Protein AF-A0A452XCW0-F1 (afdb_monomer)

Organism: Aegilops tauschii subsp. strangulata (NCBI:txid200361)

pLDDT: mean 75.45, std 10.4, range [55.09, 92.19]

Foldseek 3Di:
DKDFQHDDDDWDDDPDATEDEPVRVVVHPLDDFDADPDFDDDVPDTFRGKDWQTWIHDPHDTDTHMYGYHYD

Mean predicted aligned error: 7.23 Å

Nearest PDB structures (foldseek):
  3s8i-assembly1_A  TM=7.733E-01  e=8.085E-02  Homo sapiens
  7d66-assembly2_I  TM=6.688E-01  e=1.749E-01  Toxoplasma gondii GT1
  7d66-assembly2_K  TM=5.976E-01  e=2.413E-01  Toxoplasma gondii GT1
  3s8i-assembly1_B  TM=6.690E-01  e=9.933E-01  Homo sapiens
  1fmb-assembly1_A  TM=6.235E-01  e=4.591E-01  Equine infectious anemia virus

Structure (mmCIF, N/CA/C/O backbone):
data_AF-A0A452XCW0-F1
#
_entry.id   AF-A0A452XCW0-F1
#
loop_
_atom_site.group_PDB
_atom_site.id
_atom_site.type_symbol
_atom_site.label_atom_id
_atom_site.label_alt_id
_atom_site.label_comp_id
_atom_site.label_asym_id
_atom_site.label_entity_id
_atom_site.label_seq_id
_atom_site.pdbx_PDB_ins_code
_atom_site.Cartn_x
_atom_site.Cartn_y
_atom_site.Cartn_z
_atom_site.occupancy
_atom_site.B_iso_or_equiv
_atom_site.auth_seq_id
_atom_site.auth_comp_id
_atom_site.auth_asym_id
_atom_site.auth_atom_id
_atom_site.pdbx_PDB_model_num
ATOM 1 N N . PRO A 1 1 ? 7.259 -10.635 -1.140 1.00 84.62 1 PRO A N 1
ATOM 2 C CA . PRO A 1 1 ? 7.497 -9.325 -0.489 1.00 84.62 1 PRO A CA 1
ATOM 3 C C . PRO A 1 1 ? 7.226 -8.232 -1.522 1.00 84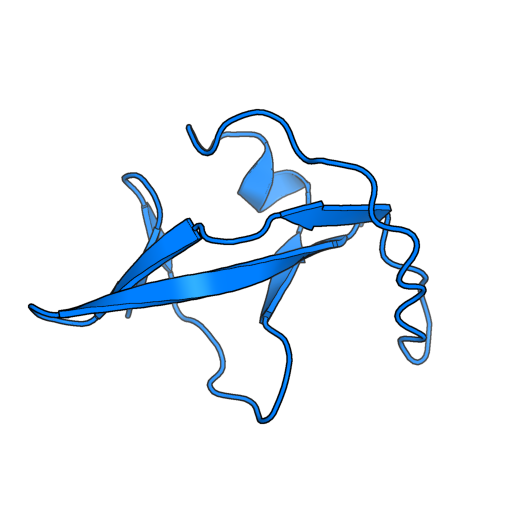.62 1 PRO A C 1
ATOM 5 O O . PRO A 1 1 ? 7.590 -8.424 -2.683 1.00 84.62 1 PRO A O 1
ATOM 8 N N . CYS A 1 2 ? 6.561 -7.155 -1.122 1.00 88.88 2 CYS A N 1
ATOM 9 C CA . CYS A 1 2 ? 6.320 -5.978 -1.950 1.00 88.88 2 CYS A CA 1
ATOM 10 C C . CYS A 1 2 ? 6.913 -4.743 -1.267 1.00 88.88 2 CYS A C 1
ATOM 12 O O . CYS A 1 2 ? 6.894 -4.646 -0.043 1.00 88.88 2 CYS A O 1
ATOM 14 N N . LEU A 1 3 ? 7.458 -3.817 -2.047 1.00 89.38 3 LEU A N 1
ATOM 15 C CA . LEU A 1 3 ? 7.865 -2.505 -1.558 1.00 89.38 3 LEU A CA 1
ATOM 16 C C . LEU A 1 3 ? 6.725 -1.519 -1.826 1.00 89.38 3 LEU A C 1
ATOM 18 O O . LEU A 1 3 ? 6.244 -1.438 -2.957 1.00 89.38 3 LEU A O 1
ATOM 22 N N . ILE A 1 4 ? 6.308 -0.785 -0.799 1.00 86.00 4 ILE A N 1
ATOM 23 C CA . ILE A 1 4 ? 5.325 0.298 -0.896 1.00 86.00 4 ILE A CA 1
ATOM 24 C C . ILE A 1 4 ? 5.960 1.532 -0.254 1.00 86.00 4 ILE A C 1
ATOM 26 O O . ILE A 1 4 ? 6.396 1.489 0.901 1.00 86.00 4 ILE A O 1
ATOM 30 N N . GLY A 1 5 ? 6.072 2.621 -1.017 1.00 83.69 5 GLY A N 1
ATOM 31 C CA . GLY A 1 5 ? 6.889 3.767 -0.618 1.00 83.69 5 GLY A CA 1
ATOM 32 C C . GLY A 1 5 ? 8.350 3.345 -0.416 1.00 83.69 5 GLY A C 1
ATOM 33 O O . GLY A 1 5 ? 9.032 2.979 -1.370 1.00 83.69 5 GLY A O 1
ATOM 34 N N . SER A 1 6 ? 8.821 3.370 0.831 1.00 84.75 6 SER A N 1
ATOM 35 C CA . SER A 1 6 ? 10.180 2.971 1.235 1.00 84.75 6 SER A CA 1
ATOM 36 C C . SER A 1 6 ? 10.227 1.719 2.122 1.00 84.75 6 SER A C 1
ATOM 38 O O . SER A 1 6 ? 11.302 1.335 2.584 1.00 84.75 6 SER A O 1
ATOM 40 N N . GLN A 1 7 ? 9.083 1.078 2.370 1.00 86.81 7 GLN A N 1
ATOM 41 C CA . GLN A 1 7 ? 8.942 -0.019 3.329 1.00 86.81 7 GLN A CA 1
ATOM 42 C C . GLN A 1 7 ? 8.618 -1.334 2.614 1.00 86.81 7 GLN A C 1
ATOM 44 O O . GLN A 1 7 ? 7.948 -1.352 1.581 1.00 86.81 7 GLN A O 1
ATOM 49 N N . THR A 1 8 ? 9.109 -2.449 3.163 1.00 89.25 8 THR A N 1
ATOM 50 C CA . THR A 1 8 ? 8.838 -3.794 2.634 1.00 89.25 8 THR A CA 1
ATOM 51 C C . THR A 1 8 ? 7.721 -4.461 3.423 1.00 89.25 8 THR A C 1
ATOM 53 O O . THR A 1 8 ? 7.788 -4.553 4.646 1.00 89.25 8 THR A O 1
ATOM 56 N N . PHE A 1 9 ? 6.737 -4.996 2.709 1.00 85.56 9 PHE A N 1
ATOM 57 C CA . PHE A 1 9 ? 5.574 -5.671 3.262 1.00 85.56 9 PHE A CA 1
ATOM 58 C C . PHE A 1 9 ? 5.441 -7.096 2.727 1.00 85.56 9 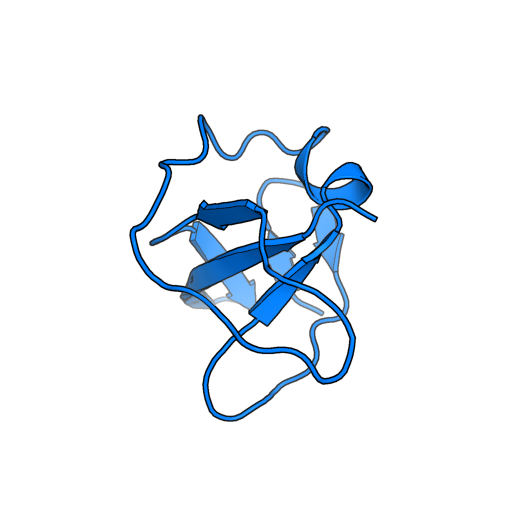PHE A C 1
ATOM 60 O O . PHE A 1 9 ? 5.897 -7.451 1.633 1.00 85.56 9 PHE A O 1
ATOM 67 N N . HIS A 1 10 ? 4.769 -7.929 3.509 1.00 84.25 10 HIS A N 1
ATOM 68 C CA . HIS A 1 10 ? 4.236 -9.199 3.045 1.00 84.25 10 HIS A CA 1
ATOM 69 C C . HIS A 1 10 ? 2.741 -9.007 2.806 1.00 84.25 10 HIS A C 1
ATOM 71 O O . HIS A 1 10 ? 1.967 -8.936 3.752 1.00 84.25 10 HIS A O 1
ATOM 77 N N . ALA A 1 11 ? 2.352 -8.879 1.540 1.00 77.62 11 ALA A N 1
ATOM 78 C CA . ALA A 1 11 ? 0.953 -8.754 1.156 1.00 77.62 11 ALA A CA 1
ATOM 79 C C . ALA A 1 11 ? 0.314 -10.131 0.932 1.00 77.62 11 ALA A C 1
ATOM 81 O O . ALA A 1 11 ? 0.962 -11.062 0.442 1.00 77.62 11 ALA A O 1
ATOM 82 N N . LEU A 1 12 ? -0.974 -10.234 1.258 1.00 78.50 12 LEU A N 1
ATOM 83 C CA . LEU A 1 12 ? -1.814 -11.358 0.864 1.00 78.50 12 LEU A CA 1
ATOM 84 C C . LEU A 1 12 ? -2.269 -11.153 -0.584 1.00 78.50 12 LEU A C 1
ATOM 86 O O . LEU A 1 12 ? -2.836 -10.120 -0.924 1.00 78.50 12 LEU A O 1
ATOM 90 N N . CYS A 1 13 ? -2.024 -12.143 -1.440 1.00 72.12 13 CYS A N 1
ATOM 91 C CA . CYS A 1 13 ? -2.528 -12.134 -2.810 1.00 72.12 13 CYS A CA 1
ATOM 92 C C . CYS A 1 13 ? -3.980 -12.633 -2.801 1.00 72.12 13 CYS A C 1
ATOM 94 O O . CYS A 1 13 ? -4.218 -13.836 -2.692 1.00 72.12 13 CYS A O 1
ATOM 96 N N . GLY A 1 14 ? -4.939 -11.707 -2.848 1.00 69.44 14 GLY A N 1
ATOM 97 C CA . GLY A 1 14 ? -6.374 -11.995 -2.878 1.00 69.44 14 GLY A CA 1
ATOM 98 C C . GLY A 1 14 ? -7.041 -11.495 -4.161 1.00 69.44 14 GLY A C 1
ATOM 99 O O . GLY A 1 14 ? -6.562 -10.569 -4.811 1.00 69.44 14 GLY A O 1
ATOM 100 N N . LEU A 1 15 ? -8.173 -12.100 -4.524 1.00 60.91 15 LEU A N 1
ATOM 101 C CA . LEU A 1 15 ? -9.025 -11.635 -5.618 1.00 60.91 15 LEU A CA 1
ATOM 102 C C . LEU A 1 15 ? -9.857 -10.435 -5.136 1.00 60.91 15 LEU A C 1
ATOM 104 O O . LEU A 1 15 ? -10.985 -10.618 -4.689 1.00 60.91 15 LEU A O 1
ATOM 108 N N . GLY A 1 16 ? -9.312 -9.218 -5.220 1.00 60.72 16 GLY A N 1
ATOM 109 C CA . GLY A 1 16 ? -10.160 -8.022 -5.340 1.00 60.72 16 GLY A CA 1
ATOM 110 C C . GLY A 1 16 ? -10.028 -6.890 -4.321 1.00 60.72 16 GLY A C 1
ATOM 111 O O . GLY A 1 16 ? -10.747 -5.915 -4.481 1.00 60.72 16 GLY A O 1
ATOM 112 N N . SER A 1 17 ? -9.135 -6.934 -3.332 1.00 66.31 17 SER A N 1
ATOM 113 C CA . SER A 1 17 ? -8.806 -5.739 -2.529 1.00 66.31 17 SER A CA 1
ATOM 114 C C . SER A 1 17 ? -7.634 -6.015 -1.597 1.00 66.31 17 SER A C 1
ATOM 116 O O . SER A 1 17 ? -7.595 -7.077 -0.972 1.00 66.31 17 SER A O 1
ATOM 118 N N . THR A 1 18 ? -6.724 -5.052 -1.442 1.00 73.00 18 THR A N 1
ATOM 119 C CA . THR A 1 18 ? -5.728 -5.080 -0.362 1.00 73.00 18 THR A CA 1
ATOM 120 C C . THR A 1 18 ? -6.171 -4.112 0.735 1.00 73.00 18 THR A C 1
ATOM 122 O O . THR A 1 18 ? -6.533 -2.978 0.440 1.00 73.00 18 THR A O 1
ATOM 125 N N . VAL A 1 19 ? -6.171 -4.549 1.995 1.00 75.31 19 VAL A N 1
ATOM 126 C CA . VAL A 1 19 ? -6.522 -3.711 3.157 1.00 75.31 19 VAL A CA 1
ATOM 127 C C . VAL A 1 19 ? -5.252 -3.433 3.957 1.00 75.31 19 VAL A C 1
ATOM 129 O O . VAL A 1 19 ? -4.459 -4.352 4.178 1.00 75.31 19 VAL A O 1
ATOM 132 N N . ILE A 1 20 ? -5.048 -2.184 4.380 1.00 78.94 20 ILE A N 1
ATOM 133 C CA . ILE A 1 20 ? -3.915 -1.759 5.210 1.00 78.94 20 ILE A CA 1
ATOM 134 C C . ILE A 1 20 ? -4.440 -1.090 6.498 1.00 78.94 20 ILE A C 1
ATOM 136 O O . ILE A 1 20 ? -5.331 -0.245 6.430 1.00 78.94 20 ILE A O 1
ATOM 140 N N . PRO A 1 21 ? -3.883 -1.424 7.675 1.00 79.88 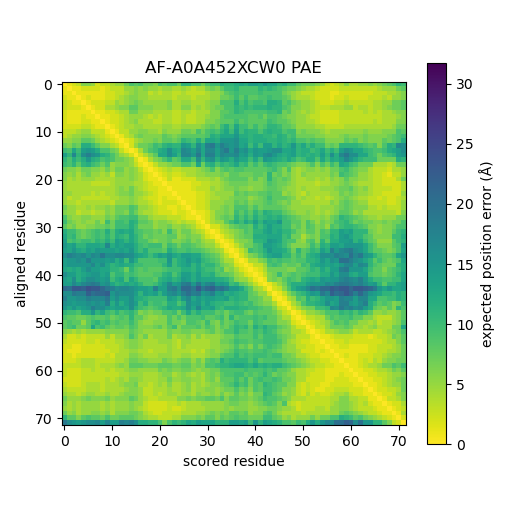21 PRO A N 1
ATOM 141 C CA . PRO A 1 21 ? -4.113 -0.688 8.922 1.00 79.88 21 PRO A CA 1
ATOM 142 C C . PRO A 1 21 ? -3.753 0.799 8.830 1.00 79.88 21 PRO A C 1
ATOM 144 O O . PRO A 1 21 ? -2.672 1.124 8.334 1.00 79.88 21 PRO A O 1
ATOM 147 N N . PHE A 1 22 ? -4.551 1.693 9.420 1.00 80.88 22 PHE A N 1
ATOM 148 C CA . PHE A 1 22 ? -4.192 3.115 9.515 1.00 80.88 22 PHE A CA 1
ATOM 149 C C . PHE A 1 22 ? -2.816 3.322 10.168 1.00 80.88 22 PHE A C 1
ATOM 151 O O . PHE A 1 22 ? -1.991 4.062 9.648 1.00 80.88 22 PHE A O 1
ATOM 158 N N . THR A 1 23 ? -2.504 2.569 11.223 1.00 81.50 23 THR A N 1
ATOM 159 C CA . THR A 1 23 ? -1.201 2.609 11.916 1.00 81.50 23 THR A CA 1
ATOM 160 C C . THR A 1 23 ? -0.007 2.228 11.035 1.00 81.50 23 THR A C 1
ATOM 162 O O . THR A 1 23 ? 1.120 2.645 11.296 1.00 81.50 23 THR A O 1
ATOM 165 N N . VAL A 1 24 ? -0.233 1.425 9.992 1.00 82.62 24 VAL A N 1
ATOM 166 C CA . VAL A 1 24 ? 0.790 1.062 9.000 1.00 82.62 24 VAL A CA 1
ATOM 167 C C . VAL A 1 24 ? 0.879 2.119 7.904 1.00 82.62 24 VAL A C 1
ATOM 169 O O . VAL A 1 24 ? 1.971 2.379 7.405 1.00 82.62 24 VAL A O 1
ATOM 172 N N . TYR A 1 25 ? -0.254 2.717 7.539 1.00 81.25 25 TYR A N 1
ATOM 173 C CA . TYR A 1 25 ? -0.349 3.768 6.533 1.00 81.25 25 TYR A CA 1
ATOM 174 C C . TYR A 1 25 ? 0.241 5.107 7.009 1.00 81.25 25 TYR A C 1
ATOM 176 O O . TYR A 1 25 ? 1.027 5.701 6.279 1.00 81.25 25 TYR A O 1
ATOM 184 N N . GLU A 1 26 ? -0.088 5.552 8.224 1.00 81.62 26 GLU A N 1
ATOM 185 C CA . GLU A 1 26 ? 0.266 6.864 8.787 1.00 81.62 26 GLU A CA 1
ATOM 186 C C . GLU A 1 26 ? 1.751 7.259 8.621 1.00 81.62 26 GLU A C 1
ATOM 188 O O . GLU A 1 26 ? 2.022 8.393 8.222 1.00 81.62 26 GLU A O 1
ATOM 193 N N . PRO A 1 27 ? 2.741 6.373 8.854 1.00 84.31 27 PRO A N 1
ATOM 194 C CA . PRO A 1 27 ? 4.148 6.727 8.672 1.00 84.31 27 PRO A CA 1
ATOM 195 C C . PRO A 1 27 ? 4.641 6.663 7.213 1.00 84.31 27 PRO A C 1
ATOM 197 O O . PRO A 1 27 ? 5.808 6.977 6.958 1.00 84.31 27 PRO A O 1
ATOM 200 N N . LEU A 1 28 ? 3.829 6.206 6.253 1.00 82.56 28 LEU A N 1
ATOM 201 C CA . LEU A 1 28 ? 4.254 6.036 4.863 1.00 82.56 28 LEU A CA 1
ATOM 202 C C . LEU A 1 28 ? 4.113 7.342 4.065 1.00 82.56 28 LEU A C 1
ATOM 204 O O . LEU A 1 28 ? 3.100 8.031 4.159 1.00 82.56 28 LEU A O 1
ATOM 208 N N . PRO A 1 29 ? 5.080 7.675 3.193 1.00 79.62 29 PRO A N 1
ATOM 209 C CA . PRO A 1 29 ? 5.029 8.887 2.380 1.00 79.62 29 PRO A CA 1
ATOM 210 C C . PRO A 1 29 ? 4.154 8.688 1.126 1.00 79.62 29 PRO A C 1
ATOM 212 O O . PRO A 1 29 ? 4.645 8.825 0.006 1.00 79.62 29 PRO A O 1
ATOM 215 N N . LEU A 1 30 ? 2.883 8.306 1.292 1.00 77.94 30 LEU A N 1
ATOM 216 C CA . LEU A 1 30 ? 1.989 7.929 0.181 1.00 77.94 30 LEU A CA 1
ATOM 217 C C . LEU A 1 30 ? 1.016 9.03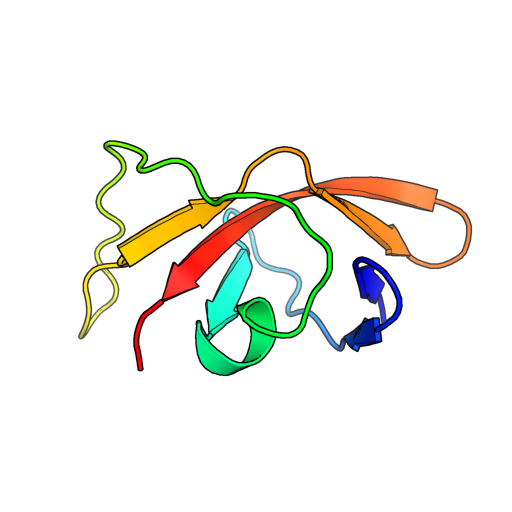7 -0.267 1.00 77.94 30 LEU A C 1
ATOM 219 O O . LEU A 1 30 ? 0.249 8.823 -1.202 1.00 77.94 30 LEU A O 1
ATOM 223 N N . GLY A 1 31 ? 1.108 10.234 0.321 1.00 76.12 31 GLY A N 1
ATOM 224 C CA . GLY A 1 31 ? 0.214 11.364 0.031 1.00 76.12 31 GLY A CA 1
ATOM 225 C C . GLY A 1 31 ? -1.092 11.294 0.824 1.00 76.12 31 GLY A C 1
ATOM 226 O O . GLY A 1 31 ? -1.256 10.392 1.626 1.00 76.12 31 GLY A O 1
ATOM 227 N N . ASP A 1 32 ? -2.003 12.250 0.626 1.00 69.31 32 ASP A N 1
ATOM 228 C CA . ASP A 1 32 ? -3.278 12.282 1.356 1.00 69.31 32 ASP A CA 1
ATOM 229 C C . ASP A 1 32 ? -4.250 11.208 0.846 1.00 69.31 32 ASP A C 1
ATOM 231 O O . ASP A 1 32 ? -4.468 11.073 -0.364 1.00 69.31 32 ASP A O 1
ATOM 235 N N . VAL A 1 33 ? -4.897 10.491 1.772 1.00 67.88 33 VAL A N 1
ATOM 236 C CA . VAL A 1 33 ? -5.995 9.577 1.434 1.00 67.88 33 VAL A CA 1
ATOM 237 C C . VAL A 1 33 ? -7.193 10.384 0.952 1.00 67.88 33 VAL A C 1
ATOM 239 O O . VAL A 1 33 ? -7.545 11.414 1.531 1.00 67.88 33 VAL A O 1
ATOM 242 N N . ARG A 1 34 ? -7.839 9.920 -0.120 1.00 65.81 34 ARG A N 1
ATOM 243 C CA . ARG A 1 34 ? -9.101 10.499 -0.576 1.00 65.81 34 ARG A CA 1
ATOM 244 C C . ARG A 1 34 ? -10.262 9.665 -0.043 1.00 65.81 34 ARG A C 1
ATOM 246 O O . ARG A 1 34 ? -10.320 8.470 -0.341 1.00 65.81 34 ARG A O 1
ATOM 253 N N . PRO A 1 35 ? -11.231 10.287 0.645 1.00 59.72 35 PRO A N 1
ATOM 254 C CA . PRO A 1 35 ? -12.450 9.594 1.010 1.00 59.72 35 PRO A CA 1
ATOM 255 C C . PRO A 1 35 ? -13.134 9.100 -0.254 1.00 59.72 35 PRO A C 1
ATOM 257 O O . PRO A 1 35 ? -13.412 9.875 -1.174 1.00 59.72 35 PRO A O 1
ATOM 260 N N . THR A 1 36 ? -13.374 7.797 -0.315 1.00 60.66 36 THR A N 1
ATOM 261 C CA . THR A 1 36 ? -14.061 7.174 -1.443 1.00 60.66 36 THR A CA 1
ATOM 262 C C . THR A 1 36 ? -15.406 6.665 -0.951 1.00 60.66 36 THR A C 1
ATOM 264 O O . THR A 1 36 ? -15.494 6.083 0.122 1.00 60.66 36 THR A O 1
ATOM 267 N N . SER A 1 37 ? -16.474 6.849 -1.729 1.00 57.41 37 SER A N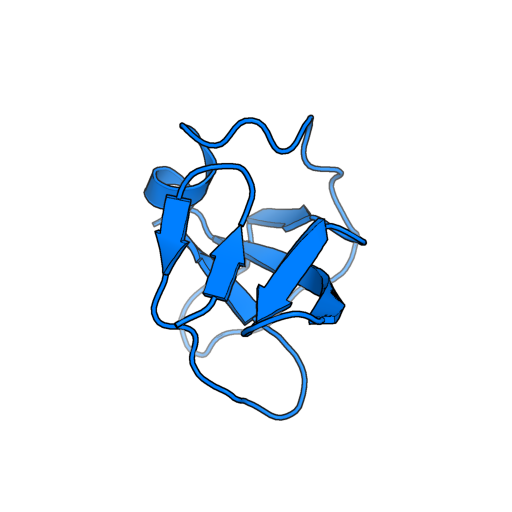 1
ATOM 268 C CA . SER A 1 37 ? -17.834 6.415 -1.363 1.00 57.41 37 SER A CA 1
ATOM 269 C C . SER A 1 37 ? -18.042 4.893 -1.443 1.00 57.41 37 SER A C 1
ATOM 271 O O . SER A 1 37 ? -19.160 4.437 -1.683 1.00 57.41 37 SER A O 1
ATOM 273 N N . ILE A 1 38 ? -16.973 4.103 -1.337 1.00 58.28 38 ILE A N 1
ATOM 274 C CA . ILE A 1 38 ? -17.025 2.643 -1.350 1.00 58.28 38 ILE A CA 1
ATOM 275 C C . ILE A 1 38 ? -17.097 2.181 0.102 1.00 58.28 38 ILE A C 1
ATOM 277 O O . ILE A 1 38 ? -16.139 2.312 0.856 1.00 58.28 38 ILE A O 1
ATOM 281 N N . THR A 1 39 ? -18.237 1.614 0.480 1.00 55.09 39 THR A N 1
ATOM 282 C CA . THR A 1 39 ? -18.420 0.953 1.773 1.00 55.09 39 THR A CA 1
ATOM 283 C C . THR A 1 39 ? -18.020 -0.512 1.622 1.00 55.09 39 THR A C 1
ATOM 285 O O . THR A 1 39 ? -18.649 -1.259 0.871 1.00 55.09 39 THR A O 1
ATOM 288 N N . LEU A 1 40 ? -16.949 -0.930 2.294 1.00 62.16 40 LEU A N 1
ATOM 289 C CA . LEU A 1 40 ? -16.473 -2.315 2.272 1.00 62.16 40 LEU A CA 1
ATOM 290 C C . LEU A 1 40 ? -17.037 -3.009 3.516 1.00 62.16 40 LEU A C 1
ATOM 292 O O . LEU A 1 40 ? -16.569 -2.784 4.619 1.00 62.16 40 LEU A O 1
ATOM 296 N N . HIS A 1 41 ? -18.078 -3.824 3.358 1.00 58.47 41 HIS A N 1
ATOM 297 C CA . HIS A 1 41 ? -18.611 -4.607 4.475 1.00 58.47 41 HIS A CA 1
ATOM 298 C C . HIS A 1 41 ? -17.636 -5.746 4.799 1.00 58.47 41 HIS A C 1
ATOM 300 O O . HIS A 1 41 ? -17.691 -6.817 4.186 1.00 58.47 41 HIS A O 1
ATOM 306 N N . LEU A 1 42 ? -16.729 -5.522 5.748 1.00 64.56 42 LEU A N 1
ATOM 307 C CA . LEU A 1 42 ? -16.048 -6.622 6.423 1.00 64.56 42 LEU A CA 1
ATOM 308 C C . LEU A 1 42 ? -17.021 -7.229 7.437 1.00 64.56 42 LEU A C 1
ATOM 310 O O . LEU A 1 42 ? -17.970 -6.573 7.860 1.00 64.56 42 LEU A O 1
ATOM 314 N N . ALA A 1 43 ? -16.802 -8.489 7.825 1.00 64.19 43 ALA A N 1
ATOM 315 C CA . ALA A 1 43 ? -17.697 -9.191 8.749 1.00 64.19 43 ALA A CA 1
ATOM 316 C C . ALA A 1 43 ? -17.940 -8.416 10.061 1.00 64.19 43 ALA A C 1
ATOM 318 O O . ALA A 1 43 ? -18.987 -8.607 10.672 1.00 64.19 43 ALA A O 1
ATOM 319 N N . ASP A 1 44 ? -17.022 -7.511 10.430 1.00 55.38 44 ASP A N 1
ATOM 320 C CA . ASP A 1 44 ? -17.049 -6.798 11.703 1.00 55.38 44 ASP A CA 1
ATOM 321 C C . ASP A 1 44 ? -16.791 -5.274 11.615 1.00 55.38 44 ASP A C 1
ATOM 323 O O . ASP A 1 44 ? -16.873 -4.616 12.652 1.00 55.38 44 AS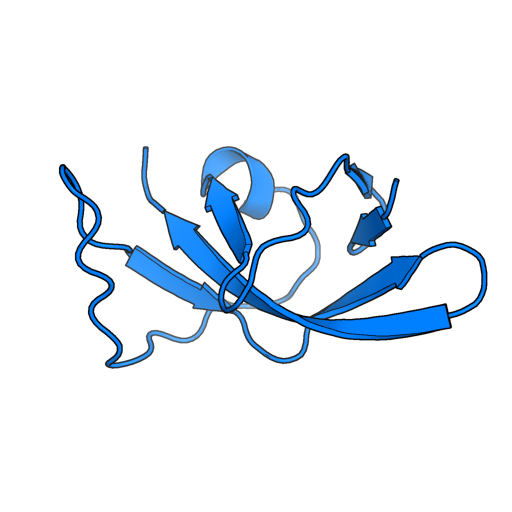P A O 1
ATOM 327 N N . GLN A 1 45 ? -16.445 -4.686 10.453 1.00 58.81 45 GLN A N 1
ATOM 328 C CA . GLN A 1 45 ? -15.968 -3.285 10.375 1.00 58.81 45 GLN A CA 1
ATOM 329 C C . GLN A 1 45 ? -16.217 -2.599 9.014 1.00 58.81 45 GLN A C 1
ATOM 331 O O . GLN A 1 45 ? -16.166 -3.246 7.967 1.00 58.81 45 GLN A O 1
ATOM 336 N N . ASP A 1 46 ? -16.414 -1.275 9.046 1.00 59.84 46 ASP A N 1
ATOM 337 C CA . ASP A 1 46 ? -16.438 -0.392 7.873 1.00 59.84 46 ASP A CA 1
ATOM 338 C C . ASP A 1 46 ? -15.028 0.199 7.638 1.00 59.84 46 ASP A C 1
ATOM 340 O O . ASP A 1 46 ? -14.415 0.683 8.593 1.00 59.84 46 ASP A O 1
ATOM 344 N N . PRO A 1 47 ? -14.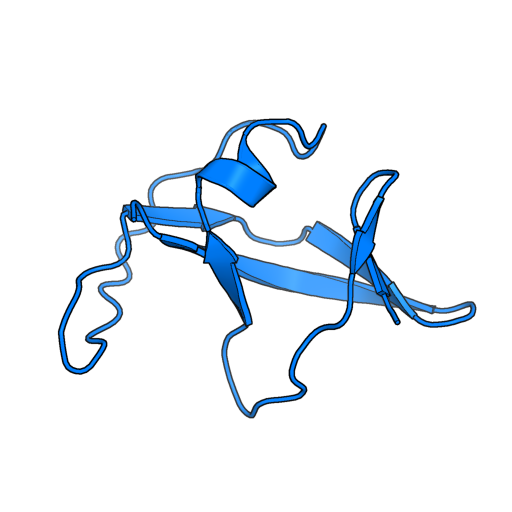469 0.183 6.412 1.00 62.12 47 PRO A N 1
ATOM 345 C CA . PRO A 1 47 ? -13.219 0.876 6.109 1.00 62.12 47 PRO A CA 1
ATOM 346 C C . PRO A 1 47 ? -13.406 2.385 6.250 1.00 62.12 47 PRO A C 1
ATOM 348 O O . PRO A 1 47 ? -14.467 2.921 5.929 1.00 62.12 47 PRO A O 1
ATOM 351 N N . ALA A 1 48 ? -12.350 3.070 6.677 1.00 64.19 48 ALA A N 1
ATOM 352 C CA . ALA A 1 48 ? -12.381 4.517 6.811 1.00 64.19 48 ALA A CA 1
ATOM 353 C C . ALA A 1 48 ? -12.241 5.193 5.442 1.00 64.19 48 ALA A C 1
ATOM 355 O O . ALA A 1 48 ? -13.060 6.036 5.096 1.00 64.19 48 ALA A O 1
ATOM 356 N N . ASP A 1 49 ? -11.255 4.780 4.636 1.00 68.69 49 ASP A N 1
ATOM 357 C CA . ASP A 1 49 ? -10.925 5.442 3.371 1.00 68.69 49 ASP A CA 1
ATOM 358 C C . ASP A 1 49 ? -10.253 4.492 2.358 1.00 68.69 49 ASP A C 1
ATOM 360 O O . ASP A 1 49 ? -9.851 3.380 2.700 1.00 68.69 49 ASP A O 1
ATOM 364 N N . ILE A 1 50 ? -10.103 4.919 1.095 1.00 70.25 50 ILE A N 1
ATOM 365 C CA . ILE A 1 50 ? -9.367 4.175 0.055 1.00 70.25 50 ILE A CA 1
ATOM 366 C C . ILE A 1 50 ? -8.265 5.053 -0.539 1.00 70.25 50 ILE A C 1
ATOM 368 O O . ILE A 1 50 ? -8.481 6.205 -0.908 1.00 70.25 50 ILE A O 1
ATOM 372 N N . LEU A 1 51 ? -7.079 4.474 -0.676 1.00 71.56 51 LEU A N 1
ATOM 373 C CA . LEU A 1 51 ? -5.917 5.055 -1.323 1.00 71.56 51 LEU A CA 1
ATOM 374 C C . LEU A 1 51 ? -5.665 4.338 -2.652 1.00 71.56 51 LEU A C 1
ATOM 376 O O . LEU A 1 51 ? -5.275 3.173 -2.659 1.00 71.56 51 LEU A O 1
ATOM 380 N N . GLY A 1 52 ? -5.910 5.027 -3.765 1.00 73.81 52 GLY A N 1
ATOM 381 C CA . GLY A 1 52 ? -5.771 4.453 -5.102 1.00 73.81 52 GLY A CA 1
ATOM 382 C C . GLY A 1 52 ? -4.415 4.701 -5.763 1.00 73.81 52 GLY A C 1
ATOM 383 O O . GLY A 1 52 ? -3.687 5.618 -5.376 1.00 73.81 52 GLY A O 1
ATOM 384 N N . ASP A 1 53 ? -4.111 3.906 -6.790 1.00 74.44 53 ASP A N 1
ATOM 385 C CA . ASP A 1 53 ? -2.966 4.083 -7.704 1.00 74.44 53 ASP A CA 1
ATOM 386 C C . ASP A 1 53 ? -1.578 4.119 -7.032 1.00 74.44 53 ASP A C 1
ATOM 388 O O . ASP A 1 53 ? -0.623 4.719 -7.543 1.00 74.44 53 ASP A O 1
ATOM 392 N N . ILE A 1 54 ? -1.419 3.442 -5.894 1.00 80.88 54 ILE A N 1
ATOM 393 C CA . ILE A 1 54 ? -0.122 3.372 -5.223 1.00 80.88 54 ILE A CA 1
ATOM 394 C C . ILE A 1 54 ? 0.762 2.336 -5.920 1.00 80.88 54 ILE A C 1
ATOM 396 O O . ILE A 1 54 ? 0.342 1.193 -6.105 1.00 80.88 54 ILE A O 1
ATOM 400 N N . PRO A 1 55 ? 2.008 2.674 -6.296 1.00 84.62 55 PRO A N 1
ATOM 401 C CA . PRO A 1 55 ? 2.911 1.704 -6.893 1.00 84.62 55 PRO A CA 1
ATOM 402 C C . PRO A 1 55 ? 3.401 0.703 -5.838 1.00 84.62 55 PRO A C 1
ATOM 404 O O . PRO A 1 55 ? 4.182 1.047 -4.949 1.00 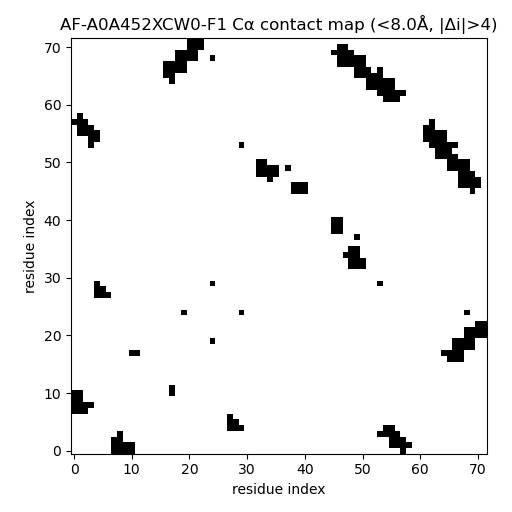84.62 55 PRO A O 1
ATOM 407 N N . ALA A 1 56 ? 2.995 -0.558 -5.978 1.00 86.69 56 ALA A N 1
ATOM 408 C CA . ALA A 1 56 ? 3.603 -1.679 -5.272 1.00 86.69 56 ALA A CA 1
ATOM 409 C C . ALA A 1 56 ? 4.670 -2.331 -6.154 1.00 86.69 56 ALA A C 1
ATOM 411 O O . ALA A 1 56 ? 4.382 -2.815 -7.252 1.00 86.69 56 ALA A O 1
ATOM 412 N N . ILE A 1 57 ? 5.909 -2.371 -5.665 1.00 89.44 57 ILE A N 1
ATOM 413 C CA . ILE A 1 57 ? 7.024 -2.980 -6.391 1.00 89.44 57 ILE A CA 1
ATOM 414 C C . ILE A 1 57 ? 7.198 -4.426 -5.931 1.00 89.44 57 ILE A C 1
ATOM 416 O O . ILE A 1 57 ? 7.454 -4.695 -4.756 1.00 89.44 57 ILE A O 1
ATOM 420 N N . VAL A 1 58 ? 7.086 -5.365 -6.868 1.00 88.69 58 VAL A N 1
ATOM 421 C CA . VAL A 1 58 ? 7.315 -6.797 -6.648 1.00 88.69 58 VAL A CA 1
ATOM 422 C C . VAL A 1 58 ? 8.432 -7.251 -7.580 1.00 88.69 58 VAL A C 1
ATOM 424 O O . VAL A 1 58 ? 8.269 -7.310 -8.800 1.00 88.69 58 VAL A O 1
ATOM 427 N N . GLY A 1 59 ? 9.597 -7.551 -7.003 1.00 90.44 59 GLY A N 1
ATOM 428 C CA . GLY A 1 59 ? 10.811 -7.786 -7.783 1.00 90.44 59 GLY A CA 1
ATOM 429 C C . GLY A 1 59 ? 11.197 -6.528 -8.560 1.00 90.44 59 GLY A C 1
ATOM 430 O O . GLY A 1 59 ? 11.550 -5.517 -7.961 1.00 90.44 59 GLY A O 1
ATOM 431 N N . ASN A 1 60 ? 11.097 -6.589 -9.888 1.00 92.19 60 ASN A N 1
ATOM 432 C CA . ASN A 1 60 ? 11.469 -5.502 -10.799 1.00 92.19 60 ASN A CA 1
ATOM 433 C C . ASN A 1 60 ? 10.256 -4.808 -11.440 1.00 92.19 60 ASN A C 1
ATOM 435 O O . ASN A 1 60 ? 10.431 -3.976 -12.329 1.00 92.19 60 ASN A O 1
ATOM 439 N N . PHE A 1 61 ? 9.038 -5.164 -11.028 1.00 90.25 61 PHE A N 1
ATOM 440 C CA . PHE A 1 61 ? 7.802 -4.674 -11.632 1.00 90.25 61 PHE A CA 1
ATOM 441 C C . PHE A 1 61 ? 7.026 -3.815 -10.641 1.00 90.25 61 PHE A C 1
ATOM 443 O O . PHE A 1 61 ? 6.912 -4.178 -9.472 1.00 90.25 61 PHE A O 1
ATOM 450 N N . ALA A 1 62 ? 6.481 -2.699 -11.122 1.00 89.69 62 ALA A N 1
ATOM 451 C CA . ALA A 1 62 ? 5.563 -1.854 -10.373 1.00 89.69 62 ALA A CA 1
ATOM 452 C C . ALA A 1 62 ? 4.133 -2.123 -10.844 1.00 89.69 62 ALA A C 1
ATOM 454 O O . ALA A 1 62 ? 3.856 -2.070 -12.044 1.00 89.69 62 ALA A O 1
ATOM 455 N N . PHE A 1 63 ? 3.240 -2.396 -9.899 1.00 85.75 63 PHE A N 1
ATOM 456 C CA . PHE A 1 63 ? 1.816 -2.571 -10.152 1.00 85.75 63 PHE A CA 1
ATOM 457 C C . PHE A 1 63 ? 1.051 -1.464 -9.428 1.00 85.75 63 PHE A C 1
ATOM 459 O O . PHE A 1 63 ? 1.326 -1.246 -8.244 1.00 85.75 63 PHE A O 1
ATOM 466 N N . PRO A 1 64 ? 0.120 -0.764 -10.099 1.00 83.06 64 PRO A N 1
ATOM 467 C CA . PRO A 1 64 ? -0.812 0.095 -9.391 1.00 83.06 64 PRO A CA 1
ATOM 468 C C . PRO A 1 64 ? -1.698 -0.791 -8.518 1.00 83.06 64 PRO A C 1
ATOM 470 O O . PRO A 1 64 ? -2.215 -1.815 -8.977 1.00 83.06 64 PRO A O 1
ATOM 473 N N . VAL A 1 65 ? -1.824 -0.427 -7.251 1.00 78.81 65 VAL A N 1
ATOM 474 C CA . VAL A 1 65 ? -2.698 -1.110 -6.306 1.00 78.81 65 VAL A CA 1
ATOM 475 C C . VAL A 1 65 ? -3.506 -0.088 -5.527 1.00 78.81 65 VAL A C 1
ATOM 477 O O . VAL A 1 65 ? -2.993 0.955 -5.121 1.00 78.81 65 VAL A O 1
ATOM 480 N N . ASP A 1 66 ? -4.767 -0.432 -5.305 1.00 78.56 66 ASP A N 1
ATOM 481 C CA . ASP A 1 66 ? -5.661 0.320 -4.442 1.00 78.56 66 ASP A CA 1
ATOM 482 C C . ASP A 1 66 ? -5.694 -0.347 -3.062 1.00 78.56 66 ASP A C 1
ATOM 484 O O . ASP A 1 66 ? -5.816 -1.576 -2.943 1.00 78.56 66 ASP A O 1
ATOM 488 N N . PHE A 1 67 ? -5.581 0.464 -2.014 1.00 77.50 67 PHE A N 1
ATOM 489 C CA . PHE A 1 67 ? -5.641 0.031 -0.625 1.00 77.50 67 PHE A CA 1
ATOM 490 C C . PHE A 1 67 ? -6.870 0.604 0.061 1.00 77.50 67 PHE A C 1
ATOM 492 O O . PHE A 1 67 ? -7.088 1.807 0.010 1.00 77.50 67 PHE A O 1
ATOM 499 N N . ALA A 1 68 ? -7.629 -0.220 0.776 1.00 77.69 68 ALA A N 1
ATOM 500 C CA . ALA A 1 68 ? -8.548 0.298 1.785 1.00 77.69 68 ALA A CA 1
ATOM 501 C C . ALA A 1 68 ? -7.777 0.525 3.092 1.00 77.69 68 ALA A C 1
ATOM 503 O O . ALA A 1 68 ? -7.104 -0.391 3.574 1.00 77.69 68 ALA A O 1
ATOM 504 N N . VAL A 1 69 ? -7.861 1.728 3.651 1.00 78.69 69 VAL A N 1
ATOM 505 C CA . VAL A 1 69 ? -7.303 2.073 4.958 1.00 78.69 69 VAL A CA 1
ATOM 506 C C . VAL A 1 69 ? -8.373 1.835 6.017 1.00 78.69 69 VAL A C 1
ATOM 508 O O . VAL A 1 69 ? -9.475 2.382 5.950 1.00 78.69 69 VAL A O 1
ATOM 511 N N . LEU A 1 70 ? -8.050 0.984 6.985 1.00 77.12 70 LEU A N 1
ATOM 512 C CA . LEU A 1 70 ? -8.943 0.613 8.079 1.00 77.12 70 LEU A CA 1
ATOM 513 C C . LEU A 1 70 ? -8.449 1.252 9.378 1.00 77.12 70 LEU A C 1
ATOM 515 O O . LEU A 1 70 ? -7.295 1.034 9.763 1.00 77.12 70 LEU A O 1
ATOM 519 N N . GLU A 1 71 ? -9.307 2.013 10.058 1.00 70.62 71 GLU A N 1
ATOM 520 C CA . GLU A 1 71 ? -9.054 2.379 11.452 1.00 70.62 71 GLU A CA 1
ATOM 521 C C . GLU A 1 71 ? -9.243 1.136 12.331 1.00 70.62 71 GLU A C 1
ATOM 523 O O . GLU A 1 71 ? -10.298 0.502 12.304 1.00 70.62 71 GLU A O 1
ATOM 528 N N . MET A 1 72 ? -8.198 0.759 13.070 1.00 64.38 72 MET A N 1
ATOM 529 C CA . MET A 1 72 ? -8.192 -0.352 14.028 1.00 64.38 72 MET A CA 1
ATOM 530 C C . MET A 1 72 ? -7.805 0.145 15.411 1.00 64.38 72 MET A C 1
ATOM 532 O O . MET A 1 7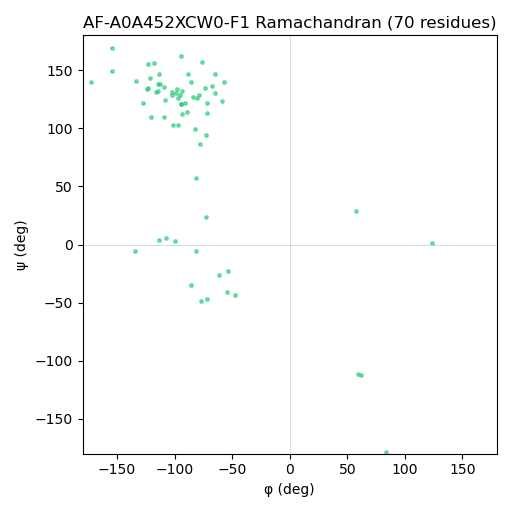2 ? -6.887 0.995 15.475 1.00 64.38 72 MET A O 1
#

Sequence (72 aa):
PCLIGSQTFHALCGLGSTVIPFTVYEPLPLGDVRPTSITLHLADQDPADILGDIPAIVGNFAFPVDFAVLEM

Radius of gyration: 11.99 Å; Cα contacts (8 Å, |Δi|>4): 123; chains: 1; bounding box: 30×24×26 Å

Secondary structure (DSSP, 8-state):
-EEETTEEE-----SS-EEEEHHHHTTS---PPBP-S-----SS----EEEEEEEEEETTEEEEEEEEEE--

Solvent-accessible surface area (backbone atoms only — not comparable to full-atom values): 4609 Å² total; per-residue (Å²): 107,32,35,48,80,94,44,80,42,82,76,81,93,62,99,82,72,45,77,42,51,38,84,69,49,72,83,48,87,78,72,84,74,48,84,49,97,70,83,49,86,49,102,86,49,72,53,68,32,36,41,68,73,42,57,36,31,47,89,93,44,73,41,74,41,53,33,37,33,27,80,127